Protein AF-A0A3M7KJJ4-F1 (afdb_monomer)

Mean predicted aligned error: 5.43 Å

Solvent-accessible surface area (backbone atoms only — not comparable to full-atom values): 3501 Å² total; per-residue (Å²): 130,55,75,66,57,50,48,55,52,50,53,53,48,46,72,70,62,76,46,76,78,55,34,83,82,37,53,68,40,59,27,70,74,46,86,52,68,68,54,25,52,53,41,41,54,52,40,56,61,59,32,60,97,39,53,73,76,69,96

pLDDT: mean 90.18, std 6.31, range [66.06, 97.75]

Radius of gyration: 15.08 Å; Cα contacts (8 Å, |Δi|>4): 36; chains: 1; bounding box: 28×26×37 Å

Secondary structure (DSSP, 8-state):
--HHHHHHHHHHHHHHH--GGGGGGSGGGTGGG--SHHHHHHHHHHHHHHHTT-GGG--

Sequence (59 aa):
MTNTELKEFLDSKVAQYNNPKFIESDPIQIPHQFSLKEDIEISGFLTATIAWGNRKMII

Foldseek 3Di:
DPPVVVVVVVVVVCVVPVDCVVLVQFLLVQLVVDDDPVSSVVSVVVSVVQPVPPRVRRD

Nearest PDB structures (foldseek):
  7kv8-assembly1_a  TM=4.929E-01  e=7.373E+00  dengue virus type 2

Structure (mmCIF, N/CA/C/O backbone):
data_AF-A0A3M7KJJ4-F1
#
_entry.id   AF-A0A3M7KJJ4-F1
#
loop_
_atom_site.group_PDB
_atom_site.id
_atom_site.type_symbol
_atom_site.label_atom_id
_atom_site.label_alt_id
_atom_site.label_comp_id
_atom_site.label_asym_id
_atom_site.label_entity_id
_atom_site.label_seq_id
_atom_site.pdbx_PDB_ins_code
_atom_site.Cartn_x
_atom_site.Cartn_y
_atom_site.Cartn_z
_atom_site.occupancy
_atom_site.B_iso_or_equiv
_atom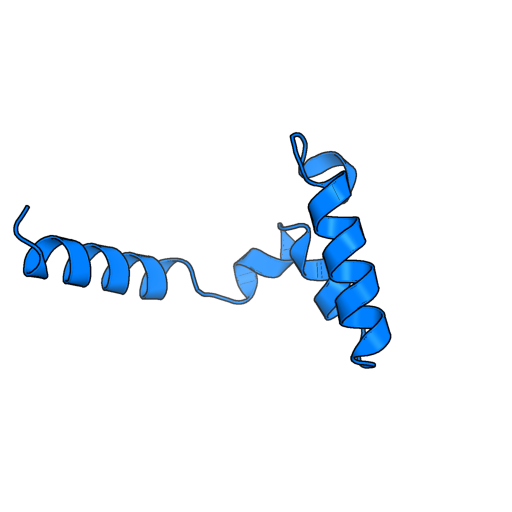_site.auth_seq_id
_atom_site.auth_com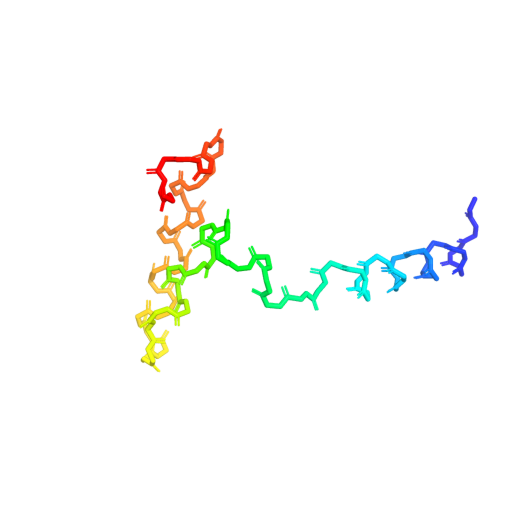p_id
_atom_site.auth_asym_id
_atom_site.auth_atom_id
_atom_site.pdbx_PDB_model_num
ATOM 1 N N . MET A 1 1 ? -13.339 10.886 25.620 1.00 66.06 1 MET A N 1
ATOM 2 C CA . MET A 1 1 ? -13.571 9.704 24.776 1.00 66.06 1 MET A CA 1
ATOM 3 C C . MET A 1 1 ? -13.356 8.469 25.612 1.00 66.06 1 MET A C 1
ATOM 5 O O . MET A 1 1 ? -12.274 8.294 26.162 1.00 66.06 1 MET A O 1
ATOM 9 N N . THR A 1 2 ? -14.386 7.648 25.738 1.00 92.12 2 THR A N 1
ATOM 10 C CA . THR A 1 2 ? -14.246 6.273 26.213 1.00 92.12 2 THR A CA 1
ATOM 11 C C . THR A 1 2 ? -13.626 5.414 25.106 1.00 92.12 2 THR A C 1
ATOM 13 O O . THR A 1 2 ? -13.644 5.787 23.930 1.00 92.12 2 THR A O 1
ATOM 16 N N . ASN A 1 3 ? -13.078 4.249 25.457 1.00 92.25 3 ASN A N 1
ATOM 17 C CA . ASN A 1 3 ? -12.522 3.325 24.460 1.00 92.25 3 ASN A CA 1
ATOM 18 C C . ASN A 1 3 ? -13.564 2.904 23.407 1.00 92.25 3 ASN A C 1
ATOM 20 O O . ASN A 1 3 ? -13.212 2.696 22.249 1.00 92.25 3 ASN A O 1
ATOM 24 N N . THR A 1 4 ? -14.842 2.826 23.788 1.00 94.12 4 THR A N 1
ATOM 25 C CA . THR A 1 4 ? -15.948 2.492 22.881 1.00 94.12 4 THR A CA 1
ATOM 26 C C . THR A 1 4 ? -16.194 3.598 21.858 1.00 94.12 4 THR A C 1
ATOM 28 O O . THR A 1 4 ? -16.218 3.321 20.664 1.00 94.12 4 THR A O 1
ATOM 31 N N . GLU A 1 5 ? -16.270 4.856 22.303 1.00 93.50 5 GLU A N 1
ATOM 32 C CA . GLU A 1 5 ? -16.440 6.014 21.409 1.00 93.50 5 GLU A CA 1
ATOM 33 C C . GLU A 1 5 ? -15.264 6.151 20.431 1.00 93.50 5 GLU A C 1
ATOM 35 O O . GLU A 1 5 ? -15.449 6.483 19.261 1.00 93.50 5 GLU A O 1
ATOM 40 N N . LEU A 1 6 ? -14.039 5.876 20.896 1.00 94.25 6 LEU A N 1
ATOM 41 C CA . LEU A 1 6 ? -12.854 5.880 20.039 1.00 94.25 6 LEU A CA 1
ATOM 42 C C . LEU A 1 6 ? -12.917 4.771 18.987 1.00 94.25 6 LEU A C 1
ATOM 44 O O . LEU A 1 6 ? -12.608 5.021 17.824 1.00 94.25 6 LEU A O 1
ATOM 48 N N . LYS A 1 7 ? -13.338 3.565 19.375 1.00 95.06 7 LYS A N 1
ATOM 49 C CA . LYS A 1 7 ? -13.495 2.449 18.443 1.00 95.06 7 LYS A CA 1
ATOM 50 C C . LYS A 1 7 ? -14.530 2.768 17.363 1.00 95.06 7 LYS A C 1
ATOM 52 O O . LYS A 1 7 ? -14.227 2.624 16.186 1.00 95.06 7 LYS A O 1
ATOM 57 N N . GLU A 1 8 ? -15.710 3.244 17.746 1.00 96.38 8 GLU A N 1
ATOM 58 C CA . GLU A 1 8 ? -16.773 3.606 16.798 1.00 96.38 8 GLU A CA 1
ATOM 59 C C . GLU A 1 8 ? -16.330 4.717 15.840 1.00 96.38 8 GLU A C 1
ATOM 61 O O . GLU A 1 8 ? -16.579 4.651 14.633 1.00 96.38 8 GLU A O 1
ATOM 66 N N . PHE A 1 9 ? -15.603 5.711 16.355 1.00 95.56 9 PHE A N 1
ATOM 67 C CA . PHE A 1 9 ? -15.004 6.748 15.528 1.00 95.56 9 PHE A CA 1
ATOM 68 C C . PHE A 1 9 ? -14.022 6.164 14.501 1.00 95.56 9 PHE A C 1
ATOM 70 O O . PHE A 1 9 ? -14.134 6.474 13.314 1.00 95.56 9 PHE A O 1
ATOM 77 N N . LEU A 1 10 ? -13.093 5.301 14.920 1.00 94.94 10 LEU A N 1
ATOM 78 C CA . LEU A 1 10 ? -12.122 4.675 14.019 1.00 94.94 10 LEU A CA 1
ATOM 79 C C . LEU A 1 10 ? -12.800 3.766 12.985 1.00 94.94 10 LEU A C 1
ATOM 81 O O . LEU A 1 10 ? -12.467 3.855 11.805 1.00 94.94 10 LEU A O 1
ATOM 85 N N . ASP A 1 11 ? -13.797 2.976 13.386 1.00 95.56 11 ASP A N 1
ATOM 86 C CA . ASP A 1 11 ? -14.575 2.121 12.481 1.00 95.56 11 ASP A CA 1
ATOM 87 C C . ASP A 1 11 ? -15.287 2.963 11.404 1.00 95.56 11 ASP A C 1
ATOM 89 O O . ASP A 1 11 ? -15.239 2.635 10.215 1.00 95.56 11 ASP A O 1
ATOM 93 N N . SER A 1 12 ? -15.867 4.112 11.782 1.00 95.81 12 SER A N 1
ATOM 94 C CA . SER A 1 12 ? -16.485 5.042 10.823 1.00 95.81 12 SER A CA 1
ATOM 95 C C . SER A 1 12 ? -15.474 5.614 9.820 1.00 95.81 12 SER A C 1
ATOM 97 O O . SER A 1 12 ? -15.782 5.788 8.639 1.00 95.81 12 SER A O 1
ATOM 99 N N . LYS A 1 13 ? -14.237 5.868 10.267 1.00 93.94 13 LYS A N 1
ATOM 100 C CA . LYS A 1 13 ? -13.152 6.382 9.424 1.00 93.94 13 LYS A CA 1
ATOM 101 C C . LYS A 1 13 ? -12.630 5.314 8.475 1.00 93.94 13 LYS A C 1
ATOM 103 O O . LYS A 1 13 ? -12.398 5.617 7.308 1.00 93.94 13 LYS A O 1
ATOM 108 N N . VAL A 1 14 ? -12.512 4.069 8.931 1.00 92.81 14 VAL A N 1
ATOM 109 C CA . VAL A 1 14 ? -12.173 2.933 8.067 1.00 92.81 14 VAL A CA 1
ATOM 110 C C . VAL A 1 14 ? -13.225 2.780 6.975 1.00 92.81 14 VAL A C 1
ATOM 112 O O . VAL A 1 14 ? -12.865 2.738 5.804 1.00 92.81 14 VAL A O 1
ATOM 115 N N . ALA A 1 15 ? -14.515 2.792 7.320 1.00 91.50 15 ALA A N 1
ATOM 116 C CA . ALA A 1 15 ? -15.586 2.719 6.326 1.00 91.50 15 ALA A CA 1
ATOM 117 C C . ALA A 1 15 ? -15.544 3.885 5.316 1.00 91.50 15 ALA A C 1
ATOM 119 O O . ALA A 1 15 ? -15.855 3.699 4.142 1.00 91.50 15 ALA A O 1
ATOM 120 N N . GLN A 1 16 ? -15.134 5.080 5.757 1.00 90.50 16 GLN A N 1
ATOM 121 C CA . GLN A 1 16 ? -15.014 6.264 4.905 1.00 90.50 16 GLN A CA 1
ATOM 122 C C 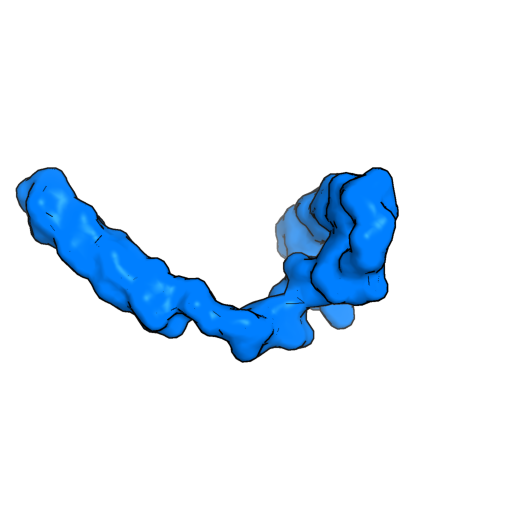. GLN A 1 16 ? -13.817 6.201 3.938 1.00 90.50 16 GLN A C 1
ATOM 124 O O . GLN A 1 16 ? -13.948 6.602 2.781 1.00 90.50 16 GLN A O 1
ATOM 129 N N . TYR A 1 17 ? -12.649 5.756 4.406 1.00 87.31 17 TYR A N 1
ATOM 130 C CA . TYR A 1 17 ? -11.385 5.897 3.671 1.00 87.31 17 TYR A CA 1
ATOM 131 C C . TYR A 1 17 ? -10.852 4.596 3.064 1.00 87.31 17 TYR A C 1
ATOM 133 O O . TYR A 1 17 ? -10.015 4.654 2.167 1.00 87.31 17 TYR A O 1
ATOM 141 N N . ASN A 1 18 ? -11.330 3.427 3.491 1.00 87.25 18 ASN A N 1
ATOM 142 C CA . ASN A 1 18 ? -10.914 2.140 2.933 1.00 87.25 18 ASN A CA 1
ATOM 143 C C . ASN A 1 18 ? -11.634 1.857 1.604 1.00 87.25 18 ASN A C 1
ATOM 145 O O . ASN A 1 18 ? -12.502 0.989 1.509 1.00 87.25 18 ASN A O 1
ATOM 149 N N . ASN A 1 19 ? -11.315 2.645 0.579 1.00 87.12 19 ASN A N 1
ATOM 150 C CA . ASN A 1 19 ? -11.875 2.518 -0.760 1.00 87.12 19 ASN A CA 1
ATOM 151 C C . ASN A 1 19 ? -10.744 2.468 -1.806 1.00 87.12 19 ASN A C 1
ATOM 153 O O . ASN A 1 19 ? -9.854 3.320 -1.753 1.00 87.12 19 ASN A O 1
ATOM 157 N N . PRO A 1 20 ? -10.801 1.558 -2.802 1.00 84.31 20 PRO A N 1
ATOM 158 C CA . PRO A 1 20 ? -9.810 1.475 -3.879 1.00 84.31 20 PRO A CA 1
ATOM 159 C C . PRO A 1 20 ? -9.557 2.786 -4.634 1.00 84.31 20 PRO A C 1
ATOM 161 O O . PRO A 1 20 ? -8.466 2.982 -5.151 1.00 84.31 20 PRO A O 1
ATOM 164 N N . LYS A 1 21 ? -10.514 3.723 -4.657 1.00 85.56 21 LYS A N 1
ATOM 165 C CA . LYS A 1 21 ? -10.333 5.053 -5.266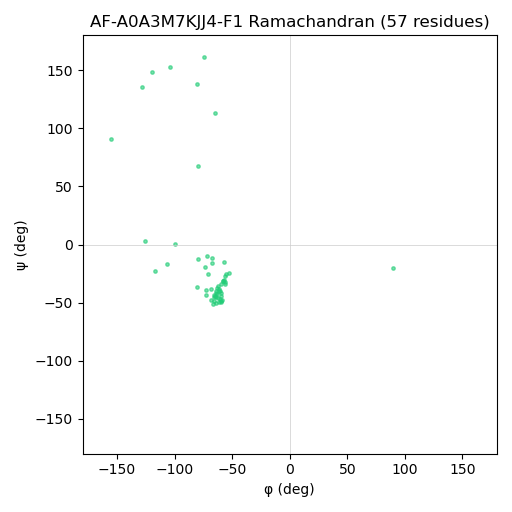 1.00 85.56 21 LYS A CA 1
ATOM 166 C C . LYS A 1 21 ? -9.154 5.841 -4.692 1.00 85.56 21 LYS A C 1
ATOM 168 O O . LYS A 1 21 ? -8.602 6.687 -5.382 1.00 85.56 21 LYS A O 1
ATOM 173 N N . PHE A 1 22 ? -8.765 5.587 -3.442 1.00 82.69 22 PHE A N 1
ATOM 174 C CA . PHE A 1 22 ? -7.608 6.255 -2.845 1.00 82.69 22 PHE A CA 1
ATOM 175 C C . PHE A 1 22 ? -6.275 5.743 -3.400 1.00 82.69 22 PHE A C 1
ATOM 177 O O . PHE A 1 22 ? -5.287 6.470 -3.324 1.00 82.69 22 PHE A O 1
ATOM 184 N N . ILE A 1 23 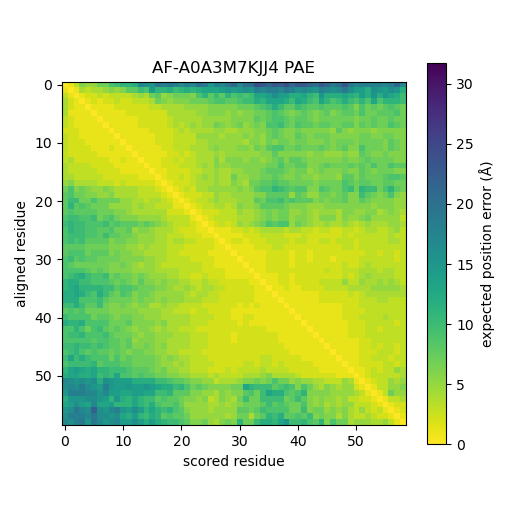? -6.258 4.548 -4.004 1.00 84.44 23 ILE A N 1
ATOM 185 C CA . ILE A 1 23 ? -5.053 3.929 -4.564 1.00 84.44 23 ILE A CA 1
ATOM 186 C C . ILE A 1 23 ? -4.520 4.768 -5.728 1.00 84.44 23 ILE A C 1
ATOM 188 O O . ILE A 1 23 ? -3.337 5.069 -5.742 1.00 84.44 23 ILE A O 1
ATOM 192 N N . GLU A 1 24 ? -5.376 5.235 -6.644 1.00 83.06 24 GLU A N 1
ATOM 193 C CA . GLU A 1 24 ? -4.962 5.989 -7.847 1.00 83.06 24 GLU A CA 1
ATOM 194 C C . GLU A 1 24 ? -4.144 7.254 -7.544 1.00 83.06 24 GLU A C 1
ATOM 196 O O . GLU A 1 24 ? -3.300 7.671 -8.333 1.00 83.06 24 GLU A O 1
ATOM 201 N N . SER A 1 25 ? -4.395 7.882 -6.396 1.00 84.56 25 SER A N 1
ATOM 202 C CA . SER A 1 25 ? -3.727 9.122 -5.980 1.00 84.56 25 SER A CA 1
ATOM 203 C C . SER A 1 25 ? -2.584 8.909 -4.990 1.00 84.56 25 SER A C 1
ATOM 205 O O . SER A 1 25 ? -2.001 9.884 -4.514 1.00 84.56 25 SER A O 1
ATOM 207 N N . ASP A 1 26 ? -2.306 7.659 -4.625 1.00 87.56 26 ASP A N 1
ATOM 208 C CA . ASP A 1 26 ? -1.362 7.304 -3.576 1.00 87.56 26 ASP A CA 1
ATOM 209 C C . 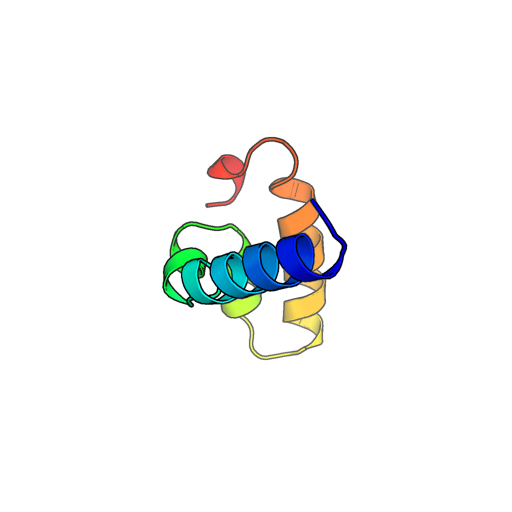ASP A 1 26 ? -0.222 6.437 -4.140 1.00 87.56 26 ASP A C 1
ATOM 211 O O . ASP A 1 26 ? -0.441 5.672 -5.086 1.00 87.56 26 ASP A O 1
ATOM 215 N N . PRO A 1 27 ? 1.005 6.525 -3.591 1.00 89.75 27 PRO A N 1
ATOM 216 C CA . PRO A 1 27 ? 2.121 5.690 -4.033 1.00 89.75 27 PRO A CA 1
ATOM 217 C C . PRO A 1 27 ? 1.819 4.187 -3.965 1.00 89.75 27 PRO A C 1
ATOM 219 O O . PRO A 1 27 ? 2.378 3.413 -4.741 1.00 89.75 27 PRO A O 1
ATOM 222 N N . ILE A 1 28 ? 0.888 3.764 -3.098 1.00 89.31 28 ILE A N 1
ATOM 223 C CA . ILE A 1 28 ? 0.446 2.368 -2.996 1.00 89.31 28 ILE A CA 1
ATOM 224 C C . ILE A 1 28 ? -0.094 1.791 -4.317 1.00 89.31 28 ILE A C 1
ATOM 226 O O . ILE A 1 28 ? -0.177 0.570 -4.442 1.00 89.31 28 ILE A O 1
ATOM 230 N N . GLN A 1 29 ? -0.415 2.609 -5.327 1.00 91.44 29 GLN A N 1
ATOM 231 C CA . GLN A 1 29 ? -0.745 2.102 -6.663 1.00 91.44 29 GLN A CA 1
ATOM 232 C C . GLN A 1 29 ? 0.370 1.269 -7.295 1.00 91.44 29 GLN A C 1
ATOM 234 O O . GLN A 1 29 ? 0.067 0.343 -8.036 1.00 91.44 29 GLN A O 1
ATOM 239 N N . ILE A 1 30 ? 1.640 1.562 -6.998 1.00 91.81 30 ILE A N 1
ATOM 240 C CA . ILE A 1 30 ? 2.782 0.918 -7.655 1.00 91.81 30 ILE A CA 1
ATOM 241 C C . ILE A 1 30 ? 2.853 -0.572 -7.297 1.00 91.81 30 ILE A C 1
ATOM 243 O O . ILE A 1 30 ? 2.842 -1.382 -8.219 1.00 91.81 30 ILE A O 1
ATOM 247 N N . PRO A 1 31 ? 2.813 -0.984 -6.012 1.00 93.88 31 PRO A N 1
ATOM 248 C CA . PRO A 1 31 ? 2.723 -2.402 -5.661 1.00 93.88 31 PRO A CA 1
ATOM 249 C C . PRO A 1 31 ? 1.523 -3.126 -6.271 1.00 93.88 31 PRO A C 1
ATOM 251 O O . PRO A 1 31 ? 1.625 -4.298 -6.613 1.00 93.88 31 PRO A O 1
ATOM 254 N N . HIS A 1 32 ? 0.397 -2.431 -6.459 1.00 91.94 32 HIS A N 1
ATOM 255 C CA . HIS A 1 32 ? -0.806 -3.014 -7.060 1.00 91.94 32 HIS A CA 1
ATOM 256 C C . HIS A 1 32 ? -0.677 -3.274 -8.572 1.00 91.94 32 HIS A C 1
ATOM 258 O O . HIS A 1 32 ? -1.541 -3.940 -9.139 1.00 91.94 32 HIS A O 1
ATOM 264 N N . GLN A 1 33 ? 0.379 -2.784 -9.232 1.00 92.19 33 GLN A N 1
ATOM 265 C CA . GLN A 1 33 ? 0.659 -3.077 -10.644 1.00 92.19 33 GLN A CA 1
ATOM 266 C C . GLN A 1 33 ? 1.326 -4.446 -10.849 1.00 92.19 33 GLN A C 1
ATOM 268 O O . GLN A 1 33 ? 1.395 -4.929 -11.979 1.00 92.19 33 GLN A O 1
ATOM 273 N N . PHE A 1 34 ? 1.799 -5.087 -9.778 1.00 95.25 34 PHE A N 1
ATOM 274 C CA . PHE A 1 34 ? 2.500 -6.367 -9.836 1.00 95.25 34 PHE A CA 1
ATOM 275 C C . PHE A 1 34 ? 1.599 -7.521 -9.383 1.00 95.25 34 PHE A C 1
ATOM 277 O O . PHE A 1 34 ? 0.656 -7.343 -8.617 1.00 95.25 34 PHE A O 1
ATOM 284 N N . SER A 1 35 ? 1.873 -8.728 -9.884 1.00 95.88 35 SER A N 1
ATOM 285 C CA . SER A 1 35 ? 1.104 -9.945 -9.555 1.00 95.88 35 SER A CA 1
ATOM 286 C C . SER A 1 35 ? 1.930 -11.015 -8.840 1.00 95.88 35 SER A C 1
ATOM 288 O O . SER A 1 35 ? 1.362 -11.864 -8.153 1.00 95.88 35 SER A O 1
ATOM 290 N N . LEU A 1 36 ? 3.258 -10.986 -8.990 1.00 97.75 36 LEU A N 1
ATOM 291 C CA . LEU A 1 36 ? 4.167 -11.848 -8.236 1.00 97.75 36 LEU A CA 1
ATOM 292 C C . LEU A 1 36 ? 4.385 -11.256 -6.846 1.00 97.75 36 LEU A C 1
ATOM 294 O O . LEU A 1 36 ? 4.529 -10.044 -6.697 1.00 97.75 36 LEU A O 1
ATOM 298 N N . LYS A 1 37 ? 4.397 -12.108 -5.820 1.00 96.25 37 LYS A N 1
ATOM 299 C CA . LYS A 1 37 ? 4.475 -11.649 -4.427 1.00 96.25 37 LYS A CA 1
ATOM 300 C C . LYS A 1 37 ? 5.792 -10.940 -4.145 1.00 96.25 37 LYS A C 1
ATOM 302 O O . LYS A 1 37 ? 5.800 -9.909 -3.488 1.00 96.25 37 LYS A O 1
ATOM 307 N N . GLU A 1 38 ? 6.869 -11.472 -4.697 1.00 97.56 38 GLU A N 1
ATOM 308 C CA . GLU A 1 38 ? 8.220 -10.946 -4.581 1.00 97.56 38 GLU A CA 1
ATOM 309 C C . GLU A 1 38 ? 8.298 -9.519 -5.144 1.00 97.56 38 GLU A C 1
ATOM 311 O O . GLU A 1 38 ? 8.833 -8.618 -4.500 1.00 97.56 38 GLU A O 1
ATOM 316 N N . ASP A 1 39 ? 7.680 -9.282 -6.303 1.00 96.50 39 ASP A N 1
ATOM 317 C CA . ASP A 1 39 ? 7.647 -7.962 -6.939 1.00 96.50 39 ASP A CA 1
ATOM 318 C C . ASP A 1 39 ? 6.797 -6.966 -6.137 1.00 96.50 39 ASP A C 1
ATOM 320 O O . ASP A 1 39 ? 7.170 -5.800 -5.997 1.00 96.50 39 ASP A O 1
ATOM 324 N N . ILE A 1 40 ? 5.672 -7.416 -5.569 1.00 96.56 40 ILE A N 1
ATOM 325 C CA . ILE A 1 40 ? 4.814 -6.598 -4.695 1.00 96.56 40 ILE A CA 1
ATOM 326 C C . ILE A 1 40 ? 5.579 -6.185 -3.429 1.00 96.56 40 ILE A C 1
ATOM 328 O O . ILE A 1 40 ? 5.507 -5.028 -3.013 1.00 96.56 40 ILE A O 1
ATOM 332 N N . GLU A 1 41 ? 6.342 -7.098 -2.827 1.00 96.69 41 GLU A N 1
ATOM 333 C CA . GLU A 1 41 ? 7.149 -6.817 -1.635 1.00 96.69 41 GLU A CA 1
ATOM 334 C C . GLU A 1 41 ? 8.275 -5.818 -1.930 1.00 96.69 41 GLU A C 1
ATOM 336 O O . GLU A 1 41 ? 8.426 -4.820 -1.218 1.00 96.69 41 GLU A O 1
ATOM 341 N N . ILE A 1 42 ? 9.031 -6.042 -3.010 1.00 96.38 42 ILE A N 1
ATOM 342 C CA . ILE A 1 42 ? 10.141 -5.168 -3.409 1.00 96.38 42 ILE A CA 1
ATOM 343 C C . ILE A 1 42 ? 9.619 -3.776 -3.774 1.00 96.38 42 ILE A C 1
ATOM 345 O O . ILE A 1 42 ? 10.115 -2.766 -3.263 1.00 96.38 42 ILE A O 1
ATOM 349 N N . SER A 1 43 ? 8.599 -3.702 -4.630 1.00 95.38 43 SER A N 1
ATOM 350 C CA . SER A 1 43 ? 7.997 -2.429 -5.032 1.00 95.38 43 SER A CA 1
ATOM 351 C C . SER A 1 43 ? 7.361 -1.706 -3.846 1.00 95.38 43 SER A C 1
ATOM 353 O O . SER A 1 43 ? 7.512 -0.490 -3.742 1.00 95.38 43 SER A O 1
ATOM 355 N N . GLY A 1 44 ? 6.732 -2.420 -2.908 1.00 94.50 44 GLY A N 1
ATOM 356 C CA . GLY A 1 44 ? 6.182 -1.858 -1.673 1.00 94.50 44 GLY A CA 1
ATOM 357 C C . GLY A 1 44 ? 7.248 -1.203 -0.806 1.00 94.50 44 GLY A C 1
ATOM 358 O O . GLY A 1 44 ? 7.084 -0.055 -0.385 1.00 94.50 44 GLY A O 1
ATOM 359 N N . PHE A 1 45 ? 8.371 -1.889 -0.600 1.00 94.88 45 PHE A N 1
ATOM 360 C CA . PHE A 1 45 ? 9.492 -1.364 0.173 1.00 94.88 45 PHE A CA 1
ATOM 361 C C . PHE A 1 45 ? 10.105 -0.105 -0.462 1.00 94.88 45 PHE A C 1
ATOM 363 O O . PHE A 1 45 ? 10.316 0.905 0.219 1.00 94.88 45 PHE A O 1
ATOM 370 N N . LEU A 1 46 ? 10.347 -0.128 -1.776 1.00 93.50 46 LEU A N 1
ATOM 371 C CA . LEU A 1 46 ? 10.896 1.021 -2.502 1.00 93.50 46 LEU A CA 1
ATOM 372 C C . LEU A 1 46 ? 9.924 2.203 -2.500 1.00 93.50 46 LEU A C 1
ATOM 374 O O . LEU A 1 46 ? 10.317 3.333 -2.210 1.00 93.50 46 LEU A O 1
ATOM 378 N N . THR A 1 47 ? 8.646 1.929 -2.752 1.00 93.75 47 THR 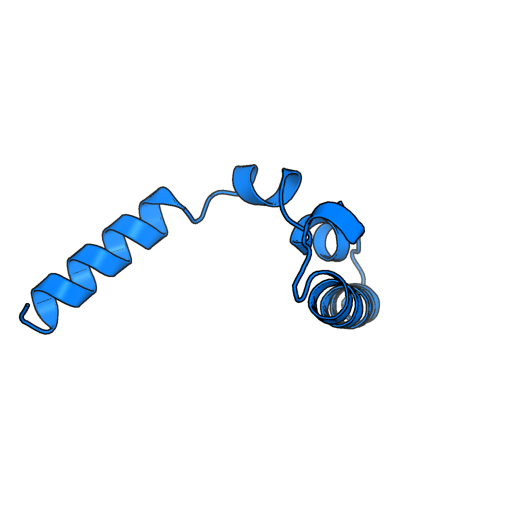A N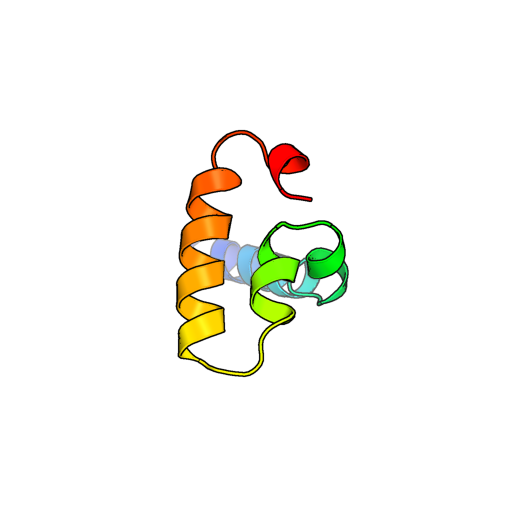 1
ATOM 379 C CA . THR A 1 47 ? 7.580 2.932 -2.756 1.00 93.75 47 THR A CA 1
ATOM 380 C C . THR A 1 47 ? 7.480 3.636 -1.408 1.00 93.75 47 THR A C 1
ATOM 382 O O . THR A 1 47 ? 7.479 4.864 -1.362 1.00 93.75 47 THR A O 1
ATOM 385 N N . ALA A 1 48 ? 7.462 2.880 -0.305 1.00 91.94 48 ALA A N 1
ATOM 386 C CA . ALA A 1 48 ? 7.424 3.440 1.044 1.00 91.94 48 ALA A CA 1
ATOM 387 C C . ALA A 1 48 ? 8.659 4.302 1.348 1.00 91.94 48 ALA A C 1
ATOM 389 O O . ALA A 1 48 ? 8.534 5.370 1.946 1.00 91.94 48 ALA A O 1
ATOM 390 N N . THR A 1 49 ? 9.837 3.864 0.896 1.00 92.31 49 THR A N 1
ATOM 391 C CA . THR A 1 49 ? 11.098 4.589 1.097 1.00 92.31 49 THR A CA 1
ATOM 392 C C . THR A 1 49 ? 11.113 5.928 0.355 1.00 92.31 49 THR A C 1
ATOM 394 O O . THR A 1 49 ? 11.502 6.942 0.926 1.00 92.31 49 THR A O 1
ATOM 397 N N . ILE A 1 50 ? 10.669 5.955 -0.904 1.00 90.25 50 ILE A N 1
ATOM 398 C CA . ILE A 1 50 ? 10.729 7.151 -1.761 1.00 90.25 50 ILE A CA 1
ATOM 399 C C . ILE A 1 50 ? 9.579 8.120 -1.455 1.00 90.25 50 ILE A C 1
ATOM 401 O O . ILE A 1 50 ? 9.765 9.336 -1.464 1.00 90.25 50 ILE A O 1
ATOM 405 N N . ALA A 1 51 ? 8.387 7.604 -1.144 1.00 89.50 51 ALA A N 1
ATOM 406 C CA . ALA A 1 51 ? 7.236 8.427 -0.777 1.00 89.50 51 ALA A CA 1
ATOM 407 C C . ALA A 1 51 ? 7.413 9.148 0.570 1.00 89.50 51 ALA A C 1
ATOM 409 O O . ALA A 1 51 ? 6.656 10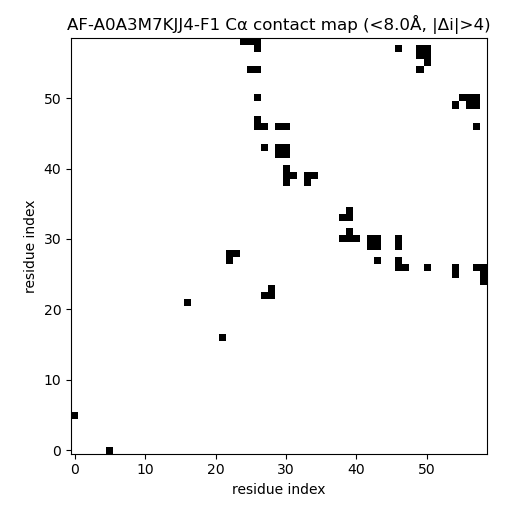.080 0.876 1.00 89.50 51 ALA A O 1
ATOM 410 N N . TRP A 1 52 ? 8.382 8.724 1.390 1.00 86.19 52 TRP A N 1
ATOM 411 C CA . TRP A 1 52 ? 8.615 9.293 2.709 1.00 86.19 52 TRP A CA 1
ATOM 412 C C . TRP A 1 52 ? 9.056 10.759 2.603 1.00 86.19 52 TRP A C 1
ATOM 414 O O . TRP A 1 52 ? 10.119 11.091 2.087 1.00 86.19 52 TRP A O 1
ATOM 424 N N . GLY A 1 53 ? 8.198 11.664 3.079 1.00 80.75 53 GLY A N 1
ATOM 425 C CA . GLY A 1 53 ? 8.436 13.110 3.062 1.00 80.75 53 GLY A CA 1
ATOM 426 C C . GLY A 1 53 ? 7.953 13.834 1.800 1.00 80.75 53 GLY A C 1
ATOM 427 O O . GLY A 1 53 ? 7.698 15.034 1.873 1.00 80.75 53 GLY A O 1
ATOM 428 N N . ASN A 1 54 ? 7.739 13.141 0.672 1.00 84.81 54 ASN A N 1
ATOM 429 C CA . ASN A 1 54 ? 7.167 13.750 -0.534 1.00 84.81 54 ASN A CA 1
ATOM 430 C C . ASN A 1 54 ? 6.466 12.737 -1.459 1.00 84.81 54 ASN A C 1
ATOM 432 O O . ASN A 1 54 ? 7.052 12.224 -2.409 1.00 84.81 54 ASN A O 1
ATOM 436 N N . ARG A 1 55 ? 5.160 12.533 -1.249 1.00 81.81 55 ARG A N 1
ATOM 437 C CA . ARG A 1 55 ? 4.342 11.615 -2.066 1.00 81.81 55 ARG A CA 1
ATOM 438 C C . ARG A 1 55 ? 4.360 11.929 -3.569 1.00 81.81 55 ARG A C 1
ATOM 440 O O . ARG A 1 55 ? 4.354 11.004 -4.366 1.00 81.81 55 ARG A O 1
ATOM 447 N N . LYS A 1 56 ? 4.449 13.207 -3.965 1.00 80.12 56 LYS A N 1
ATOM 448 C CA . LYS A 1 56 ? 4.485 13.618 -5.386 1.00 80.12 56 LYS A CA 1
ATOM 449 C C . LYS A 1 56 ? 5.757 13.188 -6.121 1.00 80.12 56 LYS A C 1
ATOM 451 O O . LYS A 1 56 ? 5.834 13.357 -7.326 1.00 80.12 56 LYS A O 1
ATOM 456 N N . MET A 1 57 ? 6.781 12.721 -5.409 1.00 79.19 57 MET A N 1
ATOM 457 C CA . MET A 1 57 ? 8.039 12.306 -6.031 1.00 79.19 57 MET A CA 1
ATOM 458 C C . MET A 1 57 ? 7.892 11.004 -6.830 1.00 79.19 57 MET A C 1
ATOM 460 O O . MET A 1 57 ? 8.679 10.765 -7.740 1.00 79.19 57 MET A O 1
ATOM 464 N N . ILE A 1 58 ? 6.915 10.167 -6.474 1.00 77.38 58 ILE A N 1
ATOM 465 C CA . ILE A 1 58 ? 6.767 8.805 -7.000 1.00 77.38 58 ILE A CA 1
ATOM 466 C C . ILE A 1 58 ? 5.374 8.533 -7.597 1.00 77.38 58 ILE A C 1
ATOM 468 O O . ILE A 1 58 ? 5.097 7.415 -8.010 1.00 77.38 58 ILE A O 1
ATOM 472 N N . ILE A 1 59 ? 4.503 9.545 -7.639 1.00 76.81 59 ILE A N 1
ATOM 473 C CA . ILE A 1 59 ? 3.187 9.490 -8.296 1.00 76.81 59 ILE A CA 1
ATOM 474 C C . ILE A 1 59 ? 3.267 10.245 -9.615 1.00 76.81 59 ILE A C 1
ATOM 476 O O . ILE A 1 59 ? 3.807 11.376 -9.586 1.00 76.81 59 ILE A O 1
#